Protein AF-A0A059C2U2-F1 (afdb_monomer_lite)

Structure (mmCIF, N/CA/C/O backbone):
data_AF-A0A059C2U2-F1
#
_entry.id   AF-A0A059C2U2-F1
#
loop_
_atom_site.group_PDB
_atom_site.id
_atom_site.type_symbol
_atom_site.label_atom_id
_atom_site.label_alt_id
_atom_site.label_comp_id
_atom_site.label_asym_id
_atom_site.label_entity_id
_atom_site.label_seq_id
_atom_site.pdbx_PDB_ins_code
_atom_site.Cartn_x
_atom_site.Cartn_y
_atom_site.Cartn_z
_atom_site.occupancy
_atom_site.B_iso_or_equiv
_atom_site.auth_seq_id
_atom_site.auth_comp_id
_atom_site.auth_asym_id
_atom_site.auth_atom_id
_atom_site.pdbx_PDB_model_num
ATOM 1 N N . MET A 1 1 ? 32.707 -38.461 11.851 1.00 72.00 1 MET A N 1
ATOM 2 C CA . MET A 1 1 ? 32.981 -39.209 10.603 1.00 72.00 1 MET A CA 1
ATOM 3 C C . MET A 1 1 ? 31.661 -39.369 9.862 1.00 72.00 1 MET A C 1
ATOM 5 O O . MET A 1 1 ? 30.658 -39.592 10.532 1.00 72.00 1 MET A O 1
ATOM 9 N N . VAL A 1 2 ? 31.620 -39.175 8.542 1.00 82.44 2 VAL A N 1
ATOM 10 C CA . VAL A 1 2 ? 30.378 -39.317 7.754 1.00 82.44 2 VAL A CA 1
ATOM 11 C C . VAL A 1 2 ? 30.113 -40.806 7.487 1.00 82.44 2 VAL A C 1
ATOM 13 O O . VAL A 1 2 ? 31.064 -41.567 7.329 1.00 82.44 2 VAL A O 1
ATOM 16 N N . LYS A 1 3 ? 28.841 -41.228 7.465 1.00 89.00 3 LYS A N 1
ATOM 17 C CA . LYS A 1 3 ? 28.419 -42.578 7.047 1.00 89.00 3 LYS A CA 1
ATOM 18 C C . LYS A 1 3 ? 27.662 -42.499 5.719 1.00 89.00 3 LYS A C 1
ATOM 20 O O . LYS A 1 3 ? 26.842 -41.595 5.555 1.00 89.00 3 LYS A O 1
ATOM 25 N N . HIS A 1 4 ? 27.875 -43.483 4.843 1.00 88.25 4 HIS A N 1
ATOM 26 C CA . HIS A 1 4 ? 27.315 -43.560 3.482 1.00 88.25 4 HIS A CA 1
ATOM 27 C C . HIS A 1 4 ? 27.708 -42.367 2.583 1.00 88.25 4 HIS A C 1
ATOM 29 O O . HIS A 1 4 ? 28.490 -41.506 2.987 1.00 88.25 4 HIS A O 1
ATOM 35 N N . ASN A 1 5 ? 27.162 -42.321 1.363 1.00 91.19 5 ASN A N 1
ATOM 36 C CA . ASN A 1 5 ? 27.368 -41.245 0.386 1.00 91.19 5 ASN A CA 1
ATOM 37 C C . ASN A 1 5 ? 26.597 -39.960 0.767 1.00 91.19 5 ASN A C 1
ATOM 39 O O . ASN A 1 5 ? 25.676 -39.536 0.074 1.00 91.19 5 ASN A O 1
ATOM 43 N N . ASN A 1 6 ? 26.933 -39.380 1.920 1.00 88.50 6 ASN A N 1
ATOM 44 C CA . ASN A 1 6 ? 26.377 -38.123 2.416 1.00 88.50 6 ASN A CA 1
ATOM 45 C C . ASN A 1 6 ? 27.399 -36.987 2.268 1.00 88.50 6 ASN A C 1
ATOM 47 O O . ASN A 1 6 ? 28.601 -37.189 2.435 1.00 88.50 6 ASN A O 1
ATOM 51 N N . VAL A 1 7 ? 26.916 -35.770 2.008 1.00 90.12 7 VAL A N 1
ATOM 52 C CA . VAL A 1 7 ? 27.767 -34.575 1.879 1.00 90.12 7 VAL A CA 1
ATOM 53 C C . VAL A 1 7 ? 28.466 -34.262 3.208 1.00 90.12 7 VAL A C 1
ATOM 55 O O . VAL A 1 7 ? 27.860 -34.340 4.279 1.00 90.12 7 VAL A O 1
ATOM 58 N N . VAL A 1 8 ? 29.745 -33.877 3.150 1.00 88.75 8 VAL A N 1
ATOM 59 C CA . VAL A 1 8 ? 30.530 -33.503 4.338 1.00 88.75 8 VAL A CA 1
ATOM 60 C C . VAL A 1 8 ? 29.924 -32.249 4.998 1.00 88.75 8 VAL A C 1
ATOM 62 O O . VAL A 1 8 ? 29.819 -31.208 4.345 1.00 88.75 8 VAL A O 1
ATOM 65 N N . PRO A 1 9 ? 29.525 -32.298 6.285 1.00 89.75 9 PRO A N 1
ATOM 66 C CA . PRO A 1 9 ? 28.761 -31.218 6.905 1.00 89.75 9 PRO A CA 1
ATOM 67 C C . PRO A 1 9 ? 29.636 -30.003 7.254 1.00 89.75 9 PRO A C 1
ATOM 69 O O . PRO A 1 9 ? 30.301 -29.970 8.291 1.00 89.75 9 PRO A O 1
ATOM 72 N N . ASN A 1 10 ? 29.577 -28.956 6.427 1.00 90.19 10 ASN A N 1
ATOM 73 C CA . ASN A 1 10 ? 30.202 -27.653 6.694 1.00 90.19 10 ASN A CA 1
ATOM 74 C C . ASN A 1 10 ? 29.391 -26.821 7.716 1.00 90.19 10 ASN A C 1
ATOM 76 O O . ASN A 1 10 ? 28.832 -25.769 7.410 1.00 90.19 10 ASN A O 1
ATOM 80 N N . GLY A 1 11 ? 29.266 -27.328 8.944 1.00 89.06 11 GLY A N 1
ATOM 81 C CA . GLY A 1 11 ? 28.535 -26.659 10.020 1.00 89.06 11 GLY A CA 1
ATOM 82 C C . GLY A 1 11 ? 29.333 -25.508 10.639 1.00 89.06 11 GLY A C 1
ATOM 83 O O . GLY A 1 11 ? 30.335 -25.737 11.316 1.00 89.06 11 GLY A O 1
ATOM 84 N N . HIS A 1 12 ? 28.860 -24.265 10.503 1.00 90.50 12 HIS A N 1
ATOM 85 C CA . HIS A 1 12 ? 29.510 -23.061 11.053 1.00 90.50 12 HIS A CA 1
ATOM 86 C C . HIS A 1 12 ? 29.366 -22.888 12.587 1.00 90.50 12 HIS A C 1
ATOM 88 O O . HIS A 1 12 ? 29.318 -21.778 13.113 1.00 90.50 12 HIS A O 1
ATOM 94 N N . PHE A 1 13 ? 29.365 -23.994 13.331 1.00 87.75 13 PHE A N 1
ATOM 95 C CA . PHE A 1 13 ? 29.177 -24.077 14.784 1.00 87.75 13 PHE A CA 1
ATOM 96 C C . PHE A 1 13 ? 30.513 -24.113 15.561 1.00 87.75 13 PHE A C 1
ATOM 98 O O . PHE A 1 13 ? 30.618 -24.742 16.608 1.00 87.75 13 PHE A O 1
ATOM 105 N N . ARG A 1 14 ? 31.563 -23.464 15.028 1.00 82.56 14 ARG A N 1
ATOM 106 C CA . ARG A 1 14 ? 32.966 -23.601 15.487 1.00 82.56 14 ARG A CA 1
ATOM 107 C C . ARG A 1 14 ? 33.344 -22.833 16.762 1.00 82.56 14 ARG A C 1
ATOM 109 O O . ARG A 1 14 ? 34.271 -23.240 17.450 1.00 82.56 14 ARG A O 1
ATOM 116 N N . LYS A 1 15 ? 32.706 -21.691 17.040 1.00 88.25 15 LYS A N 1
ATOM 117 C CA . LYS A 1 15 ? 32.927 -20.895 18.270 1.00 88.25 15 LYS A CA 1
ATOM 118 C C . LYS A 1 15 ? 31.836 -21.223 19.299 1.00 88.25 15 LYS A C 1
ATOM 120 O O . LYS A 1 15 ? 31.002 -22.082 19.038 1.00 88.25 15 LYS A O 1
ATOM 125 N N . HIS A 1 16 ? 31.788 -20.520 20.432 1.00 89.50 16 HIS A N 1
ATOM 126 C CA . HIS A 1 16 ? 30.734 -20.621 21.461 1.00 89.50 16 HIS A CA 1
ATOM 127 C C . HIS A 1 16 ? 29.356 -20.105 20.968 1.00 89.50 16 HIS A C 1
ATOM 129 O O . HIS A 1 16 ? 28.766 -19.180 21.520 1.00 89.50 16 HIS A O 1
ATOM 135 N N . TRP A 1 17 ? 28.833 -20.700 19.893 1.00 89.44 17 TRP A N 1
ATOM 136 C CA . TRP A 1 17 ? 27.584 -20.330 19.220 1.00 89.44 17 TRP A CA 1
ATOM 137 C C . TRP A 1 17 ? 26.358 -20.455 20.134 1.00 89.44 17 TRP A C 1
ATOM 139 O O . TRP A 1 17 ? 25.402 -19.696 19.979 1.00 89.44 17 TRP A O 1
ATOM 149 N N . GLN A 1 18 ? 26.414 -21.363 21.114 1.00 89.44 18 GLN A N 1
ATOM 150 C CA . GLN A 1 18 ? 25.378 -21.572 22.127 1.00 89.44 18 GLN A CA 1
ATOM 151 C C . GLN A 1 18 ? 25.112 -20.296 22.947 1.00 89.44 18 GLN A C 1
ATOM 153 O O . GLN A 1 18 ? 23.958 -19.971 23.217 1.00 89.44 18 GLN A O 1
ATOM 158 N N . ASN A 1 19 ? 26.150 -19.496 23.217 1.00 91.69 19 ASN A N 1
ATOM 159 C CA . ASN A 1 19 ? 26.037 -18.220 23.935 1.00 91.69 19 ASN A CA 1
ATOM 160 C C . ASN A 1 19 ? 25.349 -17.117 23.100 1.00 91.69 19 ASN A C 1
ATOM 162 O O . ASN A 1 19 ? 25.000 -16.066 23.630 1.00 91.69 19 ASN A O 1
ATOM 166 N N . TYR A 1 20 ? 25.147 -17.340 21.795 1.00 90.06 20 TYR A N 1
ATOM 167 C CA . TYR A 1 20 ? 24.589 -16.368 20.849 1.00 90.06 20 TYR A CA 1
ATOM 168 C C . TYR A 1 20 ? 23.308 -16.857 20.145 1.00 90.06 20 TYR A C 1
ATOM 170 O O . TYR A 1 20 ? 22.937 -16.331 19.090 1.00 90.06 20 TYR A O 1
ATOM 178 N N . ILE A 1 21 ? 22.593 -17.830 20.726 1.00 90.31 21 ILE A N 1
ATOM 179 C CA . ILE A 1 21 ? 21.313 -18.327 20.197 1.00 90.31 21 ILE A CA 1
ATOM 180 C C . ILE A 1 21 ? 20.250 -17.212 20.238 1.00 90.31 21 ILE A C 1
ATOM 182 O O . ILE A 1 21 ? 19.705 -16.853 21.282 1.00 90.31 21 ILE A O 1
ATOM 186 N N . LYS A 1 22 ? 19.909 -16.670 19.063 1.00 90.44 22 LYS A N 1
ATOM 187 C CA . LYS A 1 22 ? 18.887 -15.623 18.893 1.00 90.44 22 LYS A CA 1
ATOM 188 C C . LYS A 1 22 ? 17.477 -16.224 18.924 1.00 90.44 22 LYS A C 1
ATOM 190 O O . LYS A 1 22 ? 16.891 -16.507 17.881 1.00 90.44 22 LYS A O 1
ATOM 195 N N . THR A 1 23 ? 16.918 -16.402 20.119 1.00 91.56 23 THR A N 1
ATOM 196 C CA . THR A 1 23 ? 15.563 -16.949 20.301 1.00 91.56 23 THR A CA 1
ATOM 197 C C . THR A 1 23 ? 14.467 -16.026 19.744 1.00 91.56 23 THR A C 1
ATOM 199 O O . THR A 1 23 ? 14.542 -14.794 19.806 1.00 91.56 23 THR A O 1
ATOM 202 N N . CYS A 1 24 ? 13.401 -16.621 19.197 1.00 90.38 24 CYS A N 1
ATOM 203 C CA . CYS A 1 24 ? 12.298 -15.879 18.572 1.00 90.38 24 CYS A CA 1
ATOM 204 C C . CYS A 1 24 ? 11.150 -15.499 19.527 1.00 90.38 24 CYS A C 1
ATOM 206 O O . CYS A 1 24 ? 10.190 -14.873 19.079 1.00 90.38 24 CYS A O 1
ATOM 208 N N . PHE A 1 25 ? 11.244 -15.781 20.832 1.00 93.44 25 PHE A N 1
ATOM 209 C CA . PHE A 1 25 ? 10.184 -15.489 21.816 1.00 93.44 25 PHE A CA 1
ATOM 210 C C . PHE A 1 25 ? 9.762 -14.006 21.843 1.00 93.44 25 PHE A C 1
ATOM 212 O O . PHE A 1 25 ? 8.593 -13.676 22.016 1.00 93.44 25 PHE A O 1
ATOM 219 N N . ASN A 1 26 ? 10.695 -13.093 21.558 1.00 93.25 26 ASN A N 1
ATOM 220 C CA . ASN A 1 26 ? 10.435 -11.653 21.473 1.00 93.25 26 ASN A CA 1
ATOM 221 C C . ASN A 1 26 ? 9.738 -11.197 20.167 1.00 93.25 26 ASN A C 1
ATOM 223 O O . ASN A 1 26 ? 9.462 -10.006 19.998 1.00 93.25 26 ASN A O 1
ATOM 227 N N . GLN A 1 27 ? 9.459 -12.095 19.214 1.00 92.25 27 GLN A N 1
ATOM 228 C CA . GLN A 1 27 ? 8.859 -11.754 17.919 1.00 92.25 27 GLN A CA 1
ATOM 229 C C . GLN A 1 27 ? 7.429 -11.163 18.016 1.00 92.25 27 GLN A C 1
ATOM 231 O O . GLN A 1 27 ? 7.219 -10.106 17.408 1.00 92.25 27 GLN A O 1
ATOM 236 N N . PRO A 1 28 ? 6.456 -11.738 18.762 1.00 94.44 28 PRO A N 1
ATOM 237 C CA . PRO A 1 28 ? 5.130 -11.129 18.942 1.00 94.44 28 PRO A CA 1
ATOM 238 C C . PRO A 1 28 ? 5.201 -9.744 19.601 1.00 94.44 28 PRO A C 1
ATOM 240 O O . PRO A 1 28 ? 4.651 -8.781 19.064 1.00 94.44 28 PRO A O 1
ATOM 243 N N . ALA A 1 29 ? 5.971 -9.593 20.684 1.00 94.88 29 ALA A N 1
ATOM 244 C CA . ALA A 1 29 ? 6.175 -8.301 21.347 1.00 94.88 29 ALA A CA 1
ATOM 245 C C . ALA A 1 29 ? 6.791 -7.250 20.398 1.00 94.88 29 ALA A C 1
ATOM 247 O O . ALA A 1 29 ? 6.374 -6.089 20.377 1.00 94.88 29 ALA A O 1
ATOM 248 N N . ARG A 1 30 ? 7.740 -7.655 19.539 1.00 94.12 30 ARG A N 1
ATOM 249 C CA . ARG A 1 30 ? 8.335 -6.790 18.506 1.00 94.12 30 ARG A CA 1
ATOM 250 C C . ARG A 1 30 ? 7.331 -6.417 17.404 1.00 94.12 30 ARG A C 1
ATOM 252 O O . ARG A 1 30 ? 7.367 -5.277 16.939 1.00 94.12 30 ARG A O 1
ATOM 259 N N . LYS A 1 31 ? 6.424 -7.321 17.004 1.00 93.38 31 LYS A N 1
ATOM 260 C CA . LYS A 1 31 ? 5.310 -7.028 16.075 1.00 93.38 31 LYS A CA 1
ATOM 261 C C . LYS A 1 31 ? 4.350 -5.989 16.680 1.00 93.38 31 LYS A C 1
ATOM 263 O O . LYS A 1 31 ? 4.090 -4.971 16.039 1.00 93.38 31 LYS A O 1
ATOM 268 N N . ALA A 1 32 ? 3.917 -6.172 17.930 1.00 94.31 32 ALA A N 1
ATOM 269 C CA . ALA A 1 32 ? 3.056 -5.218 18.639 1.00 94.31 32 ALA A CA 1
ATOM 270 C C . ALA A 1 32 ? 3.712 -3.830 18.786 1.00 94.31 32 ALA A C 1
ATOM 272 O O . ALA A 1 32 ? 3.119 -2.815 18.415 1.00 94.31 32 ALA A O 1
ATOM 273 N N . ARG A 1 33 ? 4.980 -3.778 19.224 1.00 94.81 33 ARG A N 1
ATOM 274 C CA . ARG A 1 33 ? 5.755 -2.529 19.357 1.00 94.81 33 ARG A CA 1
ATOM 275 C C . ARG A 1 33 ? 5.873 -1.770 18.029 1.00 94.81 33 ARG A C 1
ATOM 277 O O . ARG A 1 33 ? 5.727 -0.550 18.012 1.00 94.81 33 ARG A O 1
ATOM 284 N N . ARG A 1 34 ? 6.089 -2.479 16.911 1.00 94.25 34 ARG A N 1
ATOM 285 C CA . ARG A 1 34 ? 6.110 -1.888 15.558 1.00 94.25 34 ARG A CA 1
ATOM 286 C C . ARG A 1 34 ? 4.751 -1.294 15.169 1.00 94.25 34 ARG A C 1
ATOM 288 O O . ARG A 1 34 ? 4.731 -0.164 14.689 1.00 94.25 34 ARG A O 1
ATOM 295 N N . ARG A 1 35 ? 3.639 -1.996 15.430 1.00 91.56 35 ARG A N 1
ATOM 296 C CA . ARG A 1 35 ? 2.267 -1.513 15.162 1.00 91.56 35 ARG A CA 1
ATOM 297 C C . ARG A 1 35 ? 1.972 -0.212 15.921 1.00 91.56 35 ARG A C 1
ATOM 299 O O . ARG A 1 35 ? 1.568 0.773 15.308 1.00 91.56 35 ARG A O 1
ATOM 306 N N . LEU A 1 36 ? 2.275 -0.175 17.221 1.00 90.94 36 LEU A N 1
ATOM 307 C CA . LEU A 1 36 ? 2.110 1.016 18.067 1.00 90.94 36 LEU A CA 1
ATOM 308 C C . LEU A 1 36 ? 2.993 2.189 17.605 1.00 90.94 36 LEU A C 1
ATOM 310 O O . LEU A 1 36 ? 2.536 3.330 17.560 1.00 90.94 36 LEU A O 1
ATOM 314 N N . ALA A 1 37 ? 4.246 1.929 17.218 1.00 87.56 37 ALA A N 1
ATOM 315 C CA . ALA A 1 37 ? 5.143 2.960 16.693 1.00 87.56 37 ALA A CA 1
ATOM 316 C C . ALA A 1 37 ? 4.667 3.520 15.338 1.00 87.56 37 ALA A C 1
ATOM 318 O O . ALA A 1 37 ? 4.746 4.727 15.112 1.00 87.56 37 ALA A O 1
ATOM 319 N N . GLN A 1 38 ? 4.128 2.670 14.456 1.00 78.00 38 GLN A N 1
ATOM 320 C CA . GLN A 1 38 ? 3.518 3.089 13.190 1.00 78.00 38 GLN A CA 1
ATOM 321 C C . GLN A 1 38 ? 2.274 3.956 13.424 1.00 78.00 38 GLN A C 1
ATOM 323 O O . GLN A 1 38 ? 2.166 5.019 12.817 1.00 78.00 38 GLN A O 1
ATOM 328 N N . GLN A 1 39 ? 1.390 3.568 14.351 1.00 71.12 39 GLN A N 1
ATOM 329 C CA . GLN A 1 39 ? 0.215 4.360 14.741 1.00 71.12 39 GLN A CA 1
ATOM 330 C C . GLN A 1 39 ? 0.617 5.735 15.302 1.00 71.12 39 GLN A C 1
ATOM 332 O O . GLN A 1 39 ? 0.163 6.760 14.795 1.00 71.12 39 GLN A O 1
ATOM 337 N N . LYS A 1 40 ? 1.540 5.784 16.276 1.00 72.88 40 LYS A N 1
ATOM 338 C CA . LYS A 1 40 ? 2.056 7.049 16.836 1.00 72.88 40 LYS A CA 1
ATOM 339 C C . LYS A 1 40 ? 2.716 7.934 15.766 1.00 72.88 40 LYS A C 1
ATOM 341 O O . LYS A 1 40 ? 2.512 9.147 15.764 1.00 72.88 40 LYS A O 1
ATOM 346 N N . LYS A 1 41 ? 3.464 7.343 14.823 1.00 70.12 41 LYS A N 1
ATOM 347 C CA . LYS A 1 41 ? 4.082 8.076 13.705 1.00 70.12 41 LYS A CA 1
ATOM 348 C C . LYS A 1 41 ? 3.046 8.605 12.706 1.00 70.12 41 LYS A C 1
ATOM 350 O O . LYS A 1 41 ? 3.215 9.720 12.228 1.00 70.12 41 LYS A O 1
ATOM 355 N N . ALA A 1 42 ? 1.974 7.863 12.422 1.00 57.72 42 ALA A N 1
ATOM 356 C CA . ALA A 1 42 ? 0.892 8.323 11.549 1.00 57.72 42 ALA A CA 1
ATOM 357 C C . ALA A 1 42 ? 0.151 9.535 12.142 1.00 57.72 42 ALA A C 1
ATOM 359 O O . ALA A 1 42 ? -0.038 10.530 11.446 1.00 57.72 42 ALA A O 1
ATOM 360 N N . VAL A 1 43 ? -0.180 9.491 13.440 1.00 64.25 43 VAL A N 1
ATOM 361 C CA . VAL A 1 43 ? -0.840 10.602 14.155 1.00 64.25 43 VAL A CA 1
ATOM 362 C C . VAL A 1 43 ? 0.015 11.879 14.148 1.00 64.25 43 VAL A C 1
ATOM 364 O O . VAL A 1 43 ? -0.517 12.965 13.933 1.00 64.25 43 VAL A O 1
ATOM 367 N N . LYS A 1 44 ? 1.342 11.775 14.322 1.00 64.38 44 LYS A N 1
ATOM 368 C CA . LYS A 1 44 ? 2.236 12.949 14.407 1.00 64.38 44 LYS A CA 1
ATOM 369 C C . LYS A 1 44 ? 2.455 13.699 13.074 1.00 64.38 44 LYS A C 1
ATOM 371 O O . LYS A 1 44 ? 2.843 14.861 13.109 1.00 64.38 44 LYS A O 1
ATOM 376 N N . ILE A 1 45 ? 2.229 13.086 11.905 1.00 48.28 45 ILE A N 1
ATOM 377 C CA . ILE A 1 45 ? 2.624 13.639 10.579 1.00 48.28 45 ILE A CA 1
ATOM 378 C C . ILE A 1 45 ? 1.423 14.282 9.835 1.00 48.28 45 ILE A C 1
ATOM 380 O O . ILE A 1 45 ? 1.352 14.273 8.616 1.00 48.28 45 ILE A O 1
ATOM 384 N N . PHE A 1 46 ? 0.421 14.813 10.536 1.00 37.06 46 PHE A N 1
ATOM 385 C CA . PHE A 1 46 ? -0.937 15.035 9.999 1.00 37.06 46 PHE A CA 1
ATOM 386 C C . PHE A 1 46 ? -1.276 16.540 9.774 1.00 37.06 46 PHE A C 1
ATOM 388 O O . PHE A 1 46 ? -2.054 17.067 10.567 1.00 37.06 46 PHE A O 1
ATOM 395 N N . PRO A 1 47 ? -0.791 17.304 8.753 1.00 55.38 47 PRO A N 1
ATOM 396 C CA . PRO A 1 47 ? 0.091 17.008 7.595 1.00 55.38 47 PRO A CA 1
ATOM 397 C C . PRO A 1 47 ? -0.626 16.413 6.345 1.00 55.38 47 PRO A C 1
ATOM 399 O O . PRO A 1 47 ? -1.657 15.752 6.471 1.00 55.38 47 PRO A O 1
ATOM 402 N N . ARG A 1 48 ? -0.118 16.726 5.136 1.00 46.03 48 ARG A N 1
ATOM 403 C CA . ARG A 1 48 ? -0.823 16.922 3.831 1.00 46.03 48 ARG A CA 1
ATOM 404 C C . ARG A 1 48 ? -1.333 15.609 3.160 1.00 46.03 48 ARG A C 1
ATOM 406 O O . ARG A 1 48 ? -1.080 14.549 3.739 1.00 46.03 48 ARG A O 1
ATOM 413 N N . PRO A 1 49 ? -2.099 15.601 2.029 1.00 49.50 49 PRO A N 1
ATOM 414 C CA . PRO A 1 49 ? -2.188 16.555 0.891 1.00 49.50 49 PRO A CA 1
ATOM 415 C C . PRO A 1 49 ? -3.486 17.402 0.804 1.00 49.50 49 PRO A C 1
ATOM 417 O O . PRO A 1 49 ? -4.239 17.479 1.771 1.00 49.50 49 PRO A O 1
ATOM 420 N N . THR A 1 50 ? -3.708 18.055 -0.355 1.00 52.41 50 THR A N 1
ATOM 421 C CA . THR A 1 50 ? -4.801 19.026 -0.634 1.00 52.41 50 THR A CA 1
ATOM 422 C C . THR A 1 50 ? -5.471 18.923 -2.026 1.00 52.41 50 THR A C 1
ATOM 424 O O . THR A 1 50 ? -6.576 19.429 -2.193 1.00 52.41 50 THR A O 1
ATOM 427 N N . ALA A 1 51 ? -4.854 18.282 -3.028 1.00 60.09 51 ALA A N 1
ATOM 428 C CA . ALA A 1 51 ? -5.216 18.453 -4.451 1.00 60.09 51 ALA A CA 1
ATOM 429 C C . ALA A 1 51 ? -6.593 17.901 -4.898 1.00 60.09 51 ALA A C 1
ATOM 431 O O . ALA A 1 51 ? -7.120 18.326 -5.920 1.00 60.09 51 ALA A O 1
ATOM 432 N N . ALA A 1 52 ? -7.198 16.970 -4.155 1.00 70.19 52 ALA A N 1
ATOM 433 C CA . ALA A 1 52 ? -8.483 16.358 -4.525 1.00 70.19 52 ALA A CA 1
ATOM 434 C C . ALA A 1 52 ? -9.725 17.148 -4.043 1.00 70.19 52 ALA A C 1
ATOM 436 O O . ALA A 1 52 ? -10.836 16.625 -4.088 1.00 70.19 52 ALA A O 1
ATOM 437 N N . GLY A 1 53 ? -9.555 18.361 -3.498 1.00 77.56 53 GLY A N 1
ATOM 438 C CA . GLY A 1 53 ? -10.655 19.133 -2.894 1.00 77.56 53 GLY A CA 1
ATOM 439 C C . GLY A 1 53 ? -11.249 18.494 -1.626 1.00 77.56 53 GLY A C 1
ATOM 440 O O . GLY A 1 53 ? -12.348 18.848 -1.198 1.00 77.56 53 GLY A O 1
ATOM 441 N N . ILE A 1 54 ? -10.551 17.519 -1.029 1.00 78.25 54 ILE A N 1
ATOM 442 C CA . ILE A 1 54 ? -10.962 16.840 0.206 1.00 78.25 54 ILE A CA 1
ATOM 443 C C . ILE A 1 54 ? -10.242 17.513 1.388 1.00 78.25 54 ILE A C 1
ATOM 445 O O . ILE A 1 54 ? -9.011 17.445 1.458 1.00 78.25 54 ILE A O 1
ATOM 449 N N . PRO A 1 55 ? -10.959 18.152 2.334 1.00 79.69 55 PRO A N 1
ATOM 450 C CA . PRO A 1 55 ? -10.330 18.825 3.465 1.00 79.69 55 PRO A CA 1
ATOM 451 C C . PRO A 1 55 ? -9.654 17.807 4.390 1.00 79.69 55 PRO A C 1
ATOM 453 O O . PRO A 1 55 ? -10.248 16.820 4.808 1.00 79.69 55 PRO A O 1
ATOM 456 N N . LYS A 1 56 ? -8.396 18.070 4.745 1.00 71.31 56 LYS A N 1
ATOM 457 C CA . LYS A 1 56 ? -7.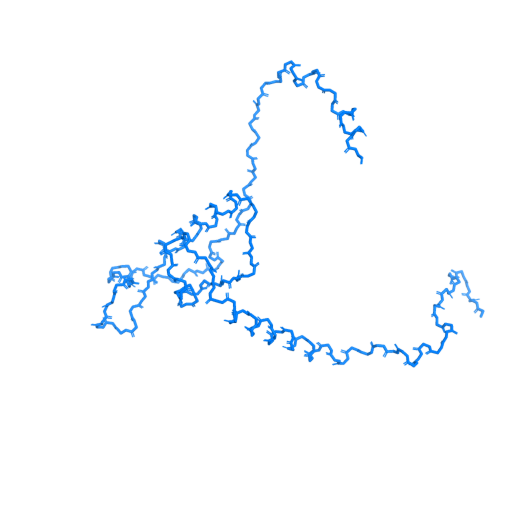402 17.116 5.281 1.00 71.31 56 LYS A CA 1
ATOM 458 C C . LYS A 1 56 ? -7.774 16.329 6.558 1.00 71.31 56 LYS A C 1
ATOM 460 O O . LYS A 1 56 ? -7.076 15.370 6.893 1.00 71.31 56 LYS A O 1
ATOM 465 N N . LYS A 1 57 ? -8.825 16.733 7.285 1.00 77.44 57 LYS A N 1
ATOM 466 C CA . LYS A 1 57 ? -9.376 16.030 8.467 1.00 77.44 57 LYS A CA 1
ATOM 467 C C . LYS A 1 57 ? -10.480 15.014 8.118 1.00 77.44 57 LYS A C 1
ATOM 469 O O . LYS A 1 57 ? -10.729 14.119 8.911 1.00 77.44 57 LYS A O 1
ATOM 474 N N . LEU A 1 58 ? -11.108 15.143 6.948 1.00 80.69 58 LEU A N 1
ATOM 475 C CA . LEU A 1 58 ? -12.275 14.374 6.506 1.00 80.69 58 LEU A CA 1
ATOM 476 C C . LEU A 1 58 ? -11.992 12.944 5.980 1.00 80.69 58 LEU A C 1
ATOM 478 O O . LEU A 1 58 ? -12.842 12.089 6.220 1.00 80.69 58 LEU A O 1
ATOM 482 N N . PRO A 1 59 ? -10.857 12.619 5.311 1.00 83.19 59 PRO A N 1
ATOM 483 C CA . PRO A 1 59 ? -10.656 11.285 4.735 1.00 83.19 59 PRO A CA 1
ATOM 484 C C . PRO A 1 59 ? -10.821 10.128 5.743 1.00 83.19 59 PRO A C 1
ATOM 486 O O . PRO A 1 59 ? -11.564 9.201 5.425 1.00 83.19 59 PRO A O 1
ATOM 489 N N . PRO A 1 60 ? -10.263 10.184 6.975 1.00 81.44 60 PRO A N 1
ATOM 490 C CA . PRO A 1 60 ? -10.466 9.124 7.966 1.00 81.44 60 PRO A CA 1
ATOM 491 C C . PRO A 1 60 ? -11.922 8.986 8.434 1.00 81.44 60 PRO A C 1
ATOM 493 O O . PRO A 1 60 ? -12.348 7.886 8.759 1.00 81.44 60 PRO A O 1
ATOM 496 N N . THR A 1 61 ? -12.696 10.078 8.448 1.00 81.56 61 THR A N 1
ATOM 497 C CA . THR A 1 61 ? -14.132 10.067 8.793 1.00 81.56 61 THR A CA 1
ATOM 498 C C . THR A 1 61 ? -14.983 9.404 7.708 1.00 81.56 61 THR A C 1
ATOM 500 O O . THR A 1 61 ? -16.033 8.854 8.012 1.00 81.56 61 THR A O 1
ATOM 503 N N . ILE A 1 62 ? -14.515 9.448 6.459 1.00 81.38 62 ILE A N 1
ATOM 504 C CA . ILE A 1 62 ? -15.138 8.822 5.286 1.00 81.38 62 ILE A CA 1
ATOM 505 C C . ILE A 1 62 ? -14.668 7.362 5.083 1.00 81.38 62 ILE A C 1
ATOM 507 O O . ILE A 1 62 ? -15.260 6.624 4.306 1.00 81.38 62 ILE A O 1
ATOM 511 N N . GLY A 1 63 ? -13.620 6.915 5.788 1.00 80.19 63 GLY A N 1
ATOM 512 C CA . GLY A 1 63 ? -13.034 5.575 5.629 1.00 80.19 63 GLY A CA 1
ATOM 513 C C . GLY A 1 63 ? -11.855 5.500 4.646 1.00 80.19 63 GLY A C 1
ATOM 514 O O . GLY A 1 63 ? -11.329 4.418 4.391 1.00 80.19 63 GLY A O 1
ATOM 515 N N . ILE A 1 64 ? -11.379 6.635 4.126 1.00 85.56 64 ILE A N 1
ATOM 516 C CA . ILE A 1 64 ? -10.177 6.701 3.284 1.00 85.56 64 ILE A CA 1
ATOM 517 C C . ILE A 1 64 ? -8.929 6.658 4.178 1.00 85.56 64 ILE A C 1
ATOM 519 O O . ILE A 1 64 ? -8.631 7.606 4.912 1.00 85.56 64 ILE 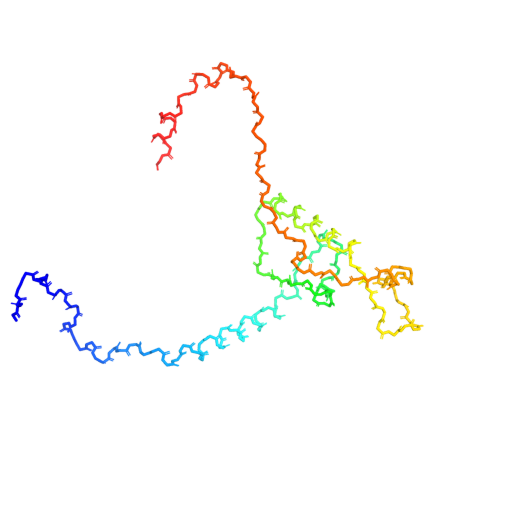A O 1
ATOM 523 N N . ALA A 1 65 ? -8.157 5.575 4.076 1.00 82.88 65 ALA A N 1
ATOM 524 C CA . ALA A 1 65 ? -6.846 5.461 4.709 1.00 82.88 65 ALA A CA 1
ATOM 525 C C . ALA A 1 65 ? -5.820 6.399 4.039 1.00 82.88 65 ALA A C 1
ATOM 527 O O . ALA A 1 65 ? -5.700 6.427 2.814 1.00 82.88 65 ALA A O 1
ATOM 528 N N . VAL A 1 66 ? -5.047 7.145 4.839 1.00 79.38 66 VAL A N 1
ATOM 529 C CA . VAL A 1 66 ? -4.049 8.111 4.343 1.00 79.38 66 VAL A CA 1
ATOM 530 C C . VAL A 1 66 ? -2.674 7.816 4.938 1.00 79.38 66 VAL A C 1
ATOM 532 O O . VAL A 1 66 ? -2.500 7.869 6.154 1.00 79.38 66 VAL A O 1
ATOM 535 N N . ASP A 1 67 ? -1.678 7.560 4.086 1.00 80.38 67 ASP A N 1
ATOM 536 C CA . ASP A 1 67 ? -0.273 7.486 4.500 1.00 80.38 67 ASP A CA 1
ATOM 537 C C . ASP A 1 67 ? 0.461 8.791 4.167 1.00 80.38 67 ASP A C 1
ATOM 539 O O . ASP A 1 67 ? 0.842 9.041 3.023 1.00 80.38 67 ASP A O 1
ATOM 543 N N . HIS A 1 68 ? 0.698 9.614 5.189 1.00 68.12 68 HIS A N 1
ATOM 544 C CA . HIS A 1 68 ? 1.394 10.899 5.061 1.00 68.12 68 HIS A CA 1
ATOM 545 C C . HIS A 1 68 ? 2.898 10.782 4.745 1.00 68.12 68 HIS A C 1
ATOM 547 O O . HIS A 1 68 ? 3.560 11.799 4.553 1.00 68.12 68 HIS A O 1
ATOM 553 N N . ARG A 1 69 ? 3.463 9.567 4.701 1.00 75.69 69 ARG A N 1
ATOM 554 C CA . ARG A 1 69 ? 4.868 9.330 4.320 1.00 75.69 69 ARG A CA 1
ATOM 555 C C . ARG A 1 69 ? 5.055 9.208 2.808 1.00 75.69 69 ARG A C 1
ATOM 557 O O . ARG A 1 69 ? 6.181 9.339 2.333 1.00 75.69 69 ARG A O 1
ATOM 564 N N . ARG A 1 70 ? 3.984 8.919 2.059 1.00 78.75 70 ARG A N 1
ATOM 565 C CA . ARG A 1 70 ? 4.041 8.720 0.607 1.00 78.75 70 ARG A CA 1
ATOM 566 C C . ARG A 1 70 ? 4.278 10.054 -0.101 1.00 78.75 70 ARG A C 1
ATOM 568 O O . ARG A 1 70 ? 3.490 10.985 0.035 1.00 78.75 70 ARG A O 1
ATOM 575 N N . LYS A 1 71 ? 5.329 10.101 -0.918 1.00 78.62 71 LYS A N 1
ATOM 576 C CA . LYS A 1 71 ? 5.515 11.090 -1.985 1.00 78.62 71 LYS A CA 1
ATOM 577 C C . LYS A 1 71 ? 5.241 10.391 -3.321 1.00 78.62 71 LYS A C 1
ATOM 579 O O . LYS A 1 71 ? 5.544 9.207 -3.449 1.00 78.62 71 LYS A O 1
ATOM 584 N N . ASN A 1 72 ? 4.676 11.101 -4.292 1.00 75.81 72 ASN A N 1
ATOM 585 C CA . ASN A 1 72 ? 4.660 10.657 -5.687 1.00 75.81 72 ASN A CA 1
ATOM 586 C C . ASN A 1 72 ? 5.822 11.356 -6.411 1.00 75.81 72 ASN A C 1
ATOM 588 O O . ASN A 1 72 ? 6.099 12.514 -6.102 1.00 75.81 72 ASN A O 1
ATOM 592 N N . GLN A 1 73 ? 6.492 10.658 -7.331 1.00 81.81 73 GLN A N 1
ATOM 593 C CA . GLN A 1 73 ? 7.557 11.229 -8.169 1.00 81.81 73 GLN A CA 1
ATOM 594 C C . GLN A 1 73 ? 7.037 11.623 -9.562 1.00 81.81 73 GLN A C 1
ATOM 596 O O . GLN A 1 73 ? 7.394 12.690 -10.043 1.00 81.81 73 GLN A O 1
ATOM 601 N N . SER A 1 74 ? 6.144 10.829 -10.169 1.00 82.38 74 SER A N 1
ATOM 602 C CA . SER A 1 74 ? 5.492 11.166 -11.443 1.00 82.38 74 SER A CA 1
ATOM 603 C C . SER A 1 74 ? 4.179 11.941 -11.262 1.00 82.38 74 SER A C 1
ATOM 605 O O . SER A 1 74 ? 3.428 11.731 -10.298 1.00 82.38 74 SER A O 1
ATOM 607 N N . LEU A 1 75 ? 3.882 12.821 -12.226 1.00 84.31 75 LEU A N 1
ATOM 608 C CA . LEU A 1 75 ? 2.622 13.572 -12.297 1.00 84.31 75 LEU A CA 1
ATOM 609 C C . LEU A 1 75 ? 1.442 12.671 -12.687 1.00 84.31 75 LEU A C 1
ATOM 611 O O . LEU A 1 75 ? 0.376 12.782 -12.091 1.00 84.31 75 LEU A O 1
ATOM 615 N N . GLU A 1 76 ? 1.646 11.708 -13.586 1.00 85.38 76 GLU A N 1
ATOM 616 C CA . GLU A 1 76 ? 0.676 10.655 -13.934 1.00 85.38 76 GLU A CA 1
ATOM 617 C C . GLU A 1 76 ? 0.154 9.935 -12.682 1.00 85.38 76 GLU A C 1
ATOM 619 O O . GLU A 1 76 ? -1.051 9.857 -12.431 1.00 85.38 76 GLU A O 1
ATOM 624 N N . GLY A 1 77 ? 1.080 9.484 -11.825 1.00 82.12 77 GLY A N 1
ATOM 625 C CA . GLY A 1 77 ? 0.767 8.817 -10.567 1.00 82.12 77 GLY A CA 1
ATOM 626 C C . GLY A 1 77 ? 0.055 9.730 -9.566 1.00 82.12 77 GLY A C 1
ATOM 627 O O . GLY A 1 77 ? -0.662 9.239 -8.693 1.00 82.12 77 GLY A O 1
ATOM 628 N N . LEU A 1 78 ? 0.198 11.054 -9.676 1.00 84.50 78 LEU A N 1
ATOM 629 C CA . LEU A 1 78 ? -0.621 12.010 -8.932 1.00 84.50 78 LEU A CA 1
ATOM 630 C C . LEU A 1 78 ? -2.022 12.142 -9.548 1.00 84.50 78 LEU A C 1
ATOM 632 O O . LEU A 1 78 ? -3.004 12.035 -8.812 1.00 84.50 78 LEU A O 1
ATOM 636 N N . HIS A 1 79 ? -2.127 12.315 -10.866 1.00 85.81 79 HIS A N 1
ATOM 637 C CA . HIS A 1 79 ? -3.388 12.503 -11.586 1.00 85.81 79 HIS A CA 1
ATOM 638 C C . HIS A 1 79 ? -4.324 11.298 -11.446 1.00 85.81 79 HIS A C 1
ATOM 640 O O . HIS A 1 79 ? -5.460 11.482 -11.005 1.00 85.81 79 HIS A O 1
ATOM 646 N N . ALA A 1 80 ? -3.836 10.073 -11.664 1.00 85.50 80 ALA A N 1
ATOM 647 C CA . ALA A 1 80 ? -4.620 8.847 -11.491 1.00 85.50 80 ALA A CA 1
ATOM 648 C C . ALA A 1 80 ? -5.164 8.690 -10.055 1.00 85.50 80 ALA A C 1
ATOM 650 O O . ALA A 1 80 ? -6.318 8.315 -9.839 1.00 85.50 80 ALA A O 1
ATOM 651 N N . ASN A 1 81 ? -4.368 9.050 -9.038 1.00 86.38 81 ASN A N 1
ATOM 652 C CA . ASN A 1 81 ? -4.828 9.029 -7.645 1.00 86.38 81 ASN A CA 1
ATOM 653 C C . ASN A 1 81 ? -5.832 10.156 -7.334 1.00 86.38 81 ASN A C 1
ATOM 655 O O . ASN A 1 81 ? -6.765 9.936 -6.562 1.00 86.38 81 ASN A O 1
ATOM 659 N N . VAL A 1 82 ? -5.696 11.343 -7.936 1.00 86.81 82 VAL A N 1
ATOM 660 C CA . VAL A 1 82 ? -6.679 12.434 -7.799 1.00 86.81 82 VAL A CA 1
ATOM 661 C C . VAL A 1 82 ? -8.000 12.075 -8.487 1.00 86.81 82 VAL A C 1
ATOM 663 O O . VAL A 1 82 ? -9.056 12.281 -7.892 1.00 86.81 82 VAL A O 1
ATOM 666 N N . GLN A 1 83 ? -7.960 11.483 -9.683 1.00 89.06 83 GLN A N 1
ATOM 667 C CA . GLN A 1 83 ? -9.135 10.949 -10.380 1.00 89.06 83 GLN A CA 1
ATOM 668 C C . GLN A 1 83 ? -9.834 9.880 -9.529 1.00 89.06 83 GLN A C 1
ATOM 670 O O . GLN A 1 83 ? -11.027 10.009 -9.266 1.00 89.06 83 GLN A O 1
ATOM 675 N N . ARG A 1 84 ? -9.093 8.898 -8.990 1.00 87.94 84 ARG A N 1
ATOM 676 C CA . ARG A 1 84 ? -9.639 7.861 -8.093 1.00 87.94 84 ARG A CA 1
ATOM 677 C C . ARG A 1 84 ? -10.290 8.436 -6.829 1.00 87.94 84 ARG A C 1
ATOM 679 O O . ARG A 1 84 ? -11.309 7.921 -6.379 1.00 87.94 84 ARG A O 1
ATOM 686 N N . LEU A 1 85 ? -9.737 9.505 -6.250 1.00 87.75 85 LEU A N 1
ATOM 687 C CA . LEU A 1 85 ? -10.341 10.183 -5.095 1.00 87.75 85 LEU A CA 1
ATOM 688 C C . LEU A 1 85 ? -11.606 10.975 -5.468 1.00 87.75 85 LEU A C 1
ATOM 690 O O . LEU A 1 85 ? -12.544 11.017 -4.671 1.00 87.75 85 LEU A O 1
ATOM 694 N N . LYS A 1 86 ? -11.663 11.563 -6.672 1.00 89.62 86 LYS A N 1
ATOM 695 C CA . LYS A 1 86 ? -12.876 12.208 -7.204 1.00 89.62 86 LYS A CA 1
ATOM 696 C C . LYS A 1 86 ? -13.983 11.181 -7.475 1.00 89.62 86 LYS A C 1
ATOM 698 O O . LYS A 1 86 ? -15.096 11.378 -6.998 1.00 89.62 86 LYS A O 1
ATOM 703 N N . THR A 1 87 ? -13.686 10.072 -8.158 1.00 90.00 87 THR A N 1
ATOM 704 C CA . THR A 1 87 ? -14.681 9.023 -8.459 1.00 90.00 87 THR A CA 1
ATOM 705 C C . THR A 1 87 ? -15.149 8.282 -7.209 1.00 90.00 87 THR A C 1
ATOM 707 O O . THR A 1 87 ? -16.336 7.993 -7.094 1.00 90.00 87 THR A O 1
ATOM 710 N N . TYR A 1 88 ? -14.263 8.050 -6.232 1.00 89.44 88 TYR A N 1
ATOM 711 C CA . TYR A 1 88 ? -14.656 7.563 -4.907 1.00 89.44 88 TYR A CA 1
ATOM 712 C C . TYR A 1 88 ? -15.660 8.517 -4.244 1.00 89.44 88 TYR A C 1
ATOM 714 O O . TYR A 1 88 ? -16.711 8.073 -3.794 1.00 89.44 88 TYR A O 1
ATOM 722 N N . ARG A 1 89 ? -15.361 9.826 -4.207 1.00 86.00 89 ARG A N 1
ATOM 723 C CA . ARG A 1 89 ? -16.216 10.829 -3.550 1.00 86.00 89 ARG A CA 1
ATOM 724 C C . ARG A 1 89 ? -17.564 11.015 -4.248 1.00 86.00 89 ARG A C 1
ATOM 726 O O . ARG A 1 89 ? -18.551 11.212 -3.555 1.00 86.00 89 ARG A O 1
ATOM 733 N N . ALA A 1 90 ? -17.611 10.946 -5.577 1.00 88.62 90 ALA A N 1
ATOM 734 C CA . ALA A 1 90 ? -18.856 11.057 -6.342 1.00 88.62 90 ALA A CA 1
ATOM 735 C C . ALA A 1 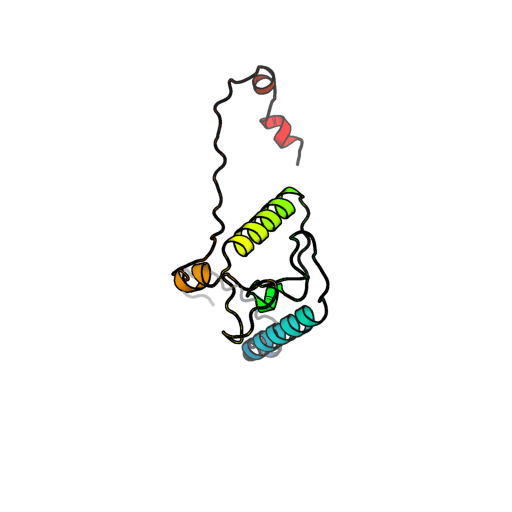90 ? -19.796 9.850 -6.154 1.00 88.62 90 ALA A C 1
ATOM 737 O O . ALA A 1 90 ? -20.998 9.984 -6.324 1.00 88.62 90 ALA A O 1
ATOM 738 N N . LYS A 1 91 ? -19.254 8.679 -5.790 1.00 87.62 91 LYS A N 1
ATOM 739 C CA . LYS A 1 91 ? -20.014 7.447 -5.515 1.00 87.62 91 LYS A CA 1
ATOM 740 C C . LYS A 1 91 ? -20.273 7.202 -4.017 1.00 87.62 91 LYS A C 1
ATOM 742 O O . LYS A 1 91 ? -20.753 6.136 -3.644 1.00 87.62 91 LYS A O 1
ATOM 747 N N . LEU A 1 92 ? -19.911 8.147 -3.148 1.00 86.75 92 LEU A N 1
ATOM 748 C CA . LEU A 1 92 ? -20.029 8.012 -1.697 1.00 86.75 92 LEU A CA 1
ATOM 749 C C . LEU A 1 92 ? -21.340 8.635 -1.203 1.00 86.75 92 LEU A C 1
ATOM 751 O O . LEU A 1 92 ? -21.411 9.850 -1.022 1.00 86.75 92 LEU A O 1
ATOM 755 N N . VAL A 1 93 ? -22.326 7.796 -0.886 1.00 87.81 93 VAL A N 1
ATOM 756 C CA . VAL A 1 93 ? -23.526 8.231 -0.157 1.00 87.81 93 VAL A CA 1
ATOM 757 C C . VAL A 1 93 ? -23.169 8.488 1.313 1.00 87.81 93 VAL A C 1
ATOM 759 O O . VAL A 1 93 ? -22.621 7.611 1.985 1.00 87.81 93 VAL A O 1
ATOM 762 N N . VAL A 1 94 ? -23.466 9.685 1.832 1.00 86.12 94 VAL A N 1
ATOM 763 C CA . VAL A 1 94 ? -23.134 10.080 3.217 1.00 86.12 94 VAL A CA 1
ATOM 764 C C . VAL A 1 94 ? -24.400 10.289 4.044 1.00 86.12 94 VAL A C 1
ATOM 766 O O . VAL A 1 94 ? -25.116 11.277 3.876 1.00 86.12 94 VAL A O 1
ATOM 769 N N . PHE A 1 95 ? -24.638 9.374 4.986 1.00 84.12 95 PHE A N 1
ATOM 770 C CA . PHE A 1 95 ? -25.783 9.405 5.895 1.00 84.12 95 PHE A CA 1
ATOM 771 C C . PHE A 1 95 ? -25.649 10.493 6.981 1.00 84.12 95 PHE A C 1
ATOM 773 O O . PHE A 1 95 ? -24.601 10.589 7.634 1.00 84.12 95 PHE A O 1
ATOM 780 N N . PRO A 1 96 ? -26.714 11.274 7.258 1.00 85.62 96 PRO A N 1
ATOM 781 C CA . PRO A 1 96 ? -26.712 12.263 8.329 1.00 85.62 96 PRO A CA 1
ATOM 782 C C . PRO A 1 96 ? -26.711 11.602 9.711 1.00 85.62 96 PRO A C 1
ATOM 784 O O . PRO A 1 96 ? -27.575 10.791 10.035 1.00 85.62 96 PRO A O 1
ATOM 787 N N . LYS A 1 97 ? -25.785 12.027 10.586 1.00 83.44 97 LYS A N 1
ATOM 788 C CA . LYS A 1 97 ? -25.662 11.522 11.975 1.00 83.44 97 LYS A CA 1
ATOM 789 C C . LYS A 1 97 ? -26.937 11.651 12.817 1.00 83.44 97 LYS A C 1
ATOM 791 O O . LYS A 1 97 ? -27.075 10.966 13.824 1.00 83.44 97 LYS A O 1
ATOM 796 N N . CYS A 1 98 ? -27.838 12.551 12.433 1.00 80.12 98 CYS A N 1
ATOM 797 C CA . CYS A 1 98 ? -29.190 12.645 12.962 1.00 80.12 98 CYS A CA 1
ATOM 798 C C . CYS A 1 98 ? -30.121 12.896 11.773 1.00 80.12 98 CYS A C 1
ATOM 800 O O . CYS A 1 98 ? -29.965 13.924 11.115 1.00 80.12 98 CYS A O 1
ATOM 802 N N . ALA A 1 99 ? -31.097 12.019 11.523 1.00 77.00 99 ALA A N 1
ATOM 803 C CA . ALA A 1 99 ? -31.969 12.096 10.341 1.00 77.00 99 ALA A CA 1
ATOM 804 C C . ALA A 1 99 ? -32.701 13.448 10.185 1.00 77.00 99 ALA A C 1
ATOM 806 O O . ALA A 1 99 ? -32.953 13.895 9.074 1.00 77.00 99 ALA A O 1
ATOM 807 N N . ARG A 1 100 ? -32.975 14.153 11.293 1.00 80.38 100 ARG A N 1
ATOM 808 C CA . ARG A 1 100 ? -33.614 15.485 11.308 1.00 80.38 100 ARG A CA 1
ATOM 809 C C . ARG A 1 100 ? -32.644 16.668 11.094 1.00 80.38 100 ARG A C 1
ATOM 811 O O . ARG A 1 100 ? -33.085 17.811 11.085 1.00 80.38 100 ARG A O 1
ATOM 818 N N . LYS A 1 101 ? -31.325 16.447 10.992 1.00 79.94 101 LYS A N 1
ATOM 819 C CA . LYS A 1 101 ? -30.303 17.515 10.902 1.00 79.94 101 LYS A CA 1
ATOM 820 C C . LYS A 1 101 ? -29.262 17.230 9.816 1.00 79.94 101 LYS A C 1
ATOM 822 O O . LYS A 1 101 ? -28.104 16.917 10.109 1.00 79.94 101 LYS A O 1
ATOM 827 N N . PHE A 1 102 ? -29.677 17.397 8.563 1.00 78.94 102 PHE A N 1
ATOM 828 C CA . PHE A 1 102 ? -28.778 17.453 7.412 1.00 78.94 102 PHE A CA 1
ATOM 829 C C . PHE A 1 102 ? -27.786 18.622 7.555 1.00 78.94 102 PHE A C 1
ATOM 831 O O . PHE A 1 102 ? -28.132 19.702 8.032 1.00 78.94 102 PHE A O 1
ATOM 838 N N . LYS A 1 103 ? -26.532 18.396 7.159 1.00 78.75 103 LYS A N 1
ATOM 839 C CA . LYS A 1 103 ? -25.471 19.416 7.074 1.00 78.75 103 LYS A CA 1
ATOM 840 C C . LYS A 1 103 ? -24.884 19.421 5.661 1.00 78.75 103 LYS A C 1
ATOM 842 O O . LYS A 1 103 ? -25.057 18.448 4.928 1.00 78.75 103 LYS A O 1
ATOM 847 N N . ALA A 1 104 ? -24.124 20.454 5.303 1.00 72.06 104 ALA A N 1
ATOM 848 C CA . ALA A 1 104 ? -23.367 20.465 4.051 1.00 72.06 104 ALA A CA 1
ATOM 849 C C . ALA A 1 104 ? -22.491 19.198 3.920 1.00 72.06 104 ALA A C 1
ATOM 851 O O . ALA A 1 104 ? -21.717 18.882 4.828 1.00 72.06 104 ALA A O 1
ATOM 852 N N . GLY A 1 105 ? -22.629 18.474 2.804 1.00 73.06 105 GLY A N 1
ATOM 853 C CA . GLY A 1 105 ? -21.899 17.228 2.538 1.00 73.06 105 GLY A CA 1
ATOM 854 C C . GLY A 1 105 ? -22.537 15.938 3.077 1.00 73.06 105 GLY A C 1
ATOM 855 O O . GLY A 1 105 ? -21.816 14.959 3.246 1.00 73.06 105 GLY A O 1
ATOM 856 N N . ASN A 1 106 ? -23.846 15.930 3.352 1.00 79.94 106 ASN A N 1
ATOM 857 C CA . ASN A 1 106 ? -24.639 14.694 3.433 1.00 79.94 106 ASN A CA 1
ATOM 858 C C . ASN A 1 106 ? -25.405 14.504 2.117 1.00 79.94 106 ASN A C 1
ATOM 860 O O . ASN A 1 106 ? -25.651 15.484 1.413 1.00 79.94 106 ASN A O 1
ATOM 864 N N . SER A 1 107 ? -25.776 13.263 1.821 1.00 81.62 107 SER A N 1
ATOM 865 C CA . SER A 1 107 ? -26.550 12.884 0.635 1.00 81.62 107 SER A CA 1
ATOM 866 C C . SER A 1 107 ? -28.007 13.346 0.681 1.00 81.62 107 SER A C 1
ATOM 868 O O . SER A 1 107 ? -28.543 13.644 1.755 1.00 81.62 107 SER A O 1
ATOM 870 N N . THR A 1 108 ? -28.650 13.395 -0.489 1.00 85.19 108 THR A N 1
ATOM 871 C CA . THR A 1 108 ? -30.085 13.708 -0.602 1.00 85.19 108 THR A CA 1
ATOM 872 C C . THR A 1 108 ? -30.945 12.569 -0.030 1.00 85.19 108 THR A C 1
ATOM 874 O O . THR A 1 108 ? -30.490 11.424 0.024 1.00 85.19 108 THR A O 1
ATOM 877 N N . PRO A 1 109 ? -32.202 12.823 0.389 1.00 81.06 109 PRO A N 1
ATOM 878 C CA . PRO A 1 109 ? -33.112 11.757 0.827 1.00 81.06 109 PRO A CA 1
ATOM 879 C C . PRO A 1 109 ? -33.309 10.645 -0.219 1.00 81.06 109 PRO A C 1
ATOM 881 O O . PRO A 1 109 ? -33.439 9.479 0.140 1.00 81.06 109 PRO A O 1
ATOM 884 N N . GLU A 1 110 ? -33.266 10.998 -1.505 1.00 83.38 110 GLU A N 1
ATOM 885 C CA . GLU A 1 110 ? -33.405 10.082 -2.644 1.00 83.38 110 GLU A CA 1
ATOM 886 C C . GLU A 1 110 ? -32.173 9.178 -2.818 1.00 83.38 110 GLU A C 1
ATOM 888 O O . GLU A 1 110 ? -32.311 7.966 -2.981 1.00 83.38 110 GLU A O 1
ATOM 893 N N . GLU A 1 111 ? -30.960 9.732 -2.709 1.00 81.00 111 GLU A N 1
ATOM 894 C CA . GLU A 1 111 ? -29.714 8.949 -2.681 1.00 81.00 111 GLU A CA 1
ATOM 895 C C . GLU A 1 111 ? -29.692 7.972 -1.496 1.00 81.00 111 GLU A C 1
ATOM 897 O O . GLU A 1 111 ? -29.228 6.842 -1.631 1.00 81.00 111 GLU A O 1
ATOM 902 N N . LEU A 1 112 ? -30.212 8.397 -0.338 1.00 82.12 112 LEU A N 1
ATOM 903 C CA . LEU A 1 112 ? -30.251 7.598 0.889 1.00 82.12 112 LEU A CA 1
ATOM 904 C C . LEU A 1 112 ? -31.264 6.444 0.811 1.00 82.12 112 LEU A C 1
ATOM 906 O O . LEU A 1 112 ? -30.996 5.380 1.364 1.00 82.12 112 LEU A O 1
ATOM 910 N N . ALA A 1 113 ? -32.391 6.620 0.113 1.00 82.50 113 ALA A N 1
ATOM 911 C CA . ALA A 1 113 ? -33.370 5.554 -0.118 1.00 82.50 113 ALA A CA 1
ATOM 912 C C . ALA A 1 113 ? -32.846 4.470 -1.081 1.00 82.50 113 ALA A C 1
ATOM 914 O O . ALA A 1 113 ? -33.127 3.288 -0.898 1.00 82.50 113 ALA A O 1
ATOM 915 N N . ASN A 1 114 ? -32.040 4.861 -2.074 1.00 85.25 114 ASN A N 1
ATOM 916 C CA . ASN A 1 114 ? -31.436 3.954 -3.058 1.00 85.25 114 ASN A CA 1
ATOM 917 C C . ASN A 1 114 ? -30.092 3.338 -2.598 1.00 85.25 114 ASN A C 1
ATOM 919 O O . ASN A 1 114 ? -29.448 2.595 -3.345 1.00 85.25 114 ASN A O 1
ATOM 923 N N . ALA A 1 115 ? -29.638 3.643 -1.379 1.00 81.44 115 ALA A N 1
ATOM 924 C CA . ALA A 1 115 ? -28.316 3.280 -0.876 1.00 81.44 115 ALA A CA 1
ATOM 925 C C . ALA A 1 115 ? -28.205 1.796 -0.477 1.00 81.44 115 ALA A C 1
ATOM 927 O O . ALA A 1 115 ? -28.437 1.413 0.671 1.00 81.44 115 ALA A O 1
ATOM 928 N N . THR A 1 116 ? -27.777 0.954 -1.417 1.00 85.00 116 THR A N 1
ATOM 929 C CA . THR A 1 116 ? -27.489 -0.470 -1.179 1.00 85.00 116 THR A CA 1
ATOM 930 C C . THR A 1 116 ? -26.023 -0.716 -0.799 1.00 85.00 116 THR A C 1
ATOM 932 O O . THR A 1 116 ? -25.111 0.006 -1.209 1.00 85.00 116 THR A O 1
ATOM 935 N N . GLN A 1 117 ? -25.764 -1.760 -0.001 1.00 80.69 117 GLN A N 1
ATOM 936 C CA . GLN A 1 117 ? -24.397 -2.152 0.348 1.00 80.69 117 GLN A CA 1
ATOM 937 C C . GLN A 1 117 ? -23.711 -2.841 -0.840 1.00 80.69 117 GLN A C 1
ATOM 939 O O . GLN A 1 117 ? -24.065 -3.959 -1.210 1.00 80.69 117 GLN A O 1
ATOM 944 N N . VAL A 1 118 ? -22.658 -2.218 -1.375 1.00 81.88 118 VAL A N 1
ATOM 945 C CA . VAL A 1 118 ? -21.771 -2.860 -2.356 1.00 81.88 118 VAL A CA 1
ATOM 946 C C . VAL A 1 118 ? -21.058 -4.048 -1.706 1.00 81.88 118 VAL A C 1
ATOM 948 O O . VAL A 1 118 ? -20.316 -3.884 -0.736 1.00 81.88 118 VAL A O 1
ATOM 951 N N . GLN A 1 119 ? -21.265 -5.243 -2.255 1.00 82.00 119 GLN A N 1
ATOM 952 C CA . GLN A 1 119 ? -20.564 -6.458 -1.844 1.00 82.00 119 GLN A CA 1
ATOM 953 C C . GLN A 1 119 ? -19.249 -6.616 -2.628 1.00 82.00 119 GLN A C 1
ATOM 955 O O . GLN A 1 119 ? -19.168 -6.281 -3.809 1.00 82.00 119 GLN A O 1
ATOM 960 N N . GLY A 1 120 ? -18.206 -7.136 -1.975 1.00 82.44 120 GLY A N 1
ATOM 961 C CA . GLY A 1 120 ? -16.892 -7.353 -2.589 1.00 82.44 120 GLY A CA 1
ATOM 962 C C . GLY A 1 120 ? -15.935 -6.154 -2.512 1.00 82.44 120 GLY A C 1
ATOM 963 O O . GLY A 1 120 ? -16.044 -5.284 -1.649 1.00 82.44 120 GLY A O 1
ATOM 964 N N . THR A 1 121 ? -14.921 -6.142 -3.383 1.00 81.12 121 THR A N 1
ATOM 965 C CA . THR A 1 121 ? -13.815 -5.168 -3.327 1.00 81.12 121 THR A CA 1
ATOM 966 C C . THR A 1 121 ? -14.167 -3.878 -4.066 1.00 81.12 121 THR A C 1
ATOM 968 O O . THR A 1 121 ? -14.235 -3.851 -5.292 1.00 81.12 121 THR A O 1
ATOM 971 N N . TYR A 1 122 ? -14.341 -2.785 -3.323 1.00 80.69 122 TYR A N 1
ATOM 972 C CA . TYR A 1 122 ? -14.715 -1.482 -3.873 1.00 80.69 122 TYR A CA 1
ATOM 973 C C . TYR A 1 122 ? -13.567 -0.797 -4.643 1.00 80.69 122 TYR A C 1
ATOM 975 O O . TYR A 1 122 ? -12.482 -0.590 -4.097 1.00 80.69 122 TYR A O 1
ATOM 983 N N . LEU A 1 123 ? -13.830 -0.396 -5.896 1.00 83.50 123 LEU A N 1
ATOM 984 C CA . LEU A 1 123 ? -12.874 0.238 -6.827 1.00 83.50 123 LEU A CA 1
ATOM 985 C C . LEU A 1 123 ? -11.500 -0.478 -6.868 1.00 83.50 123 LEU A C 1
ATOM 987 O O . LEU A 1 123 ? -10.492 0.096 -6.416 1.00 83.50 123 LEU A O 1
ATOM 991 N N . PRO A 1 124 ? -11.446 -1.723 -7.392 1.00 84.81 124 PRO A N 1
ATOM 992 C CA . PRO A 1 124 ? -10.205 -2.479 -7.528 1.00 84.81 124 PRO A CA 1
ATOM 993 C C . PRO A 1 124 ? -9.222 -1.761 -8.462 1.00 84.81 124 PRO A C 1
ATOM 995 O O . PRO A 1 124 ? -9.617 -1.053 -9.386 1.00 84.81 124 PRO A O 1
ATOM 998 N N . ILE A 1 125 ? -7.923 -1.942 -8.216 1.00 81.81 125 ILE A N 1
ATOM 999 C CA . ILE A 1 125 ? -6.872 -1.389 -9.078 1.00 81.81 125 ILE A CA 1
ATOM 1000 C C . ILE A 1 125 ? -6.636 -2.381 -10.217 1.00 81.81 125 ILE A C 1
ATOM 1002 O O . ILE A 1 125 ? -5.835 -3.307 -10.082 1.00 81.81 125 ILE A O 1
ATOM 1006 N N . VAL A 1 126 ? -7.354 -2.196 -11.322 1.00 84.69 126 VAL A N 1
ATOM 1007 C CA . VAL A 1 126 ? -7.069 -2.901 -12.575 1.00 84.69 126 VAL A CA 1
ATOM 1008 C C . VAL A 1 126 ? -5.735 -2.386 -13.120 1.00 84.69 126 VAL A C 1
ATOM 1010 O O . VAL A 1 126 ? -5.468 -1.185 -13.102 1.00 84.69 126 VAL A O 1
ATOM 1013 N N . ARG A 1 127 ? -4.875 -3.299 -13.579 1.00 84.56 127 ARG A N 1
ATOM 1014 C CA . ARG A 1 127 ? -3.759 -2.955 -14.463 1.00 84.56 127 ARG A CA 1
ATOM 1015 C C . ARG A 1 127 ? -4.252 -3.148 -15.885 1.00 84.56 127 ARG A C 1
ATOM 1017 O O . ARG A 1 127 ? -4.284 -4.276 -16.372 1.00 84.56 127 ARG A O 1
ATOM 1024 N N . GLU A 1 128 ? -4.689 -2.061 -16.501 1.00 81.44 128 GLU A N 1
ATOM 1025 C CA . GLU A 1 128 ? -4.984 -2.037 -17.929 1.00 81.44 128 GLU A CA 1
ATOM 1026 C C . GLU A 1 128 ? -3.711 -2.447 -18.681 1.00 81.44 128 GLU A C 1
ATOM 1028 O O . GLU A 1 128 ? -2.619 -1.941 -18.405 1.00 81.44 128 GLU A O 1
ATOM 1033 N N . LYS A 1 129 ? -3.829 -3.439 -19.569 1.00 84.00 129 LYS A N 1
ATOM 1034 C CA . LYS A 1 129 ? -2.745 -3.770 -20.495 1.00 84.00 129 LYS A CA 1
ATOM 1035 C C . LYS A 1 129 ? -2.720 -2.661 -21.552 1.00 84.00 129 LYS A C 1
ATOM 1037 O O . LYS A 1 129 ? -3.801 -2.329 -22.038 1.00 84.00 129 LYS A O 1
ATOM 1042 N N . PRO A 1 130 ? -1.554 -2.104 -21.921 1.00 84.06 130 PRO A N 1
ATOM 1043 C CA . PRO A 1 130 ? -1.498 -1.179 -23.043 1.00 84.06 130 PRO A CA 1
ATOM 1044 C C . PRO A 1 130 ? -2.010 -1.890 -24.299 1.00 84.06 130 PRO A C 1
ATOM 1046 O O . PRO A 1 130 ? -1.646 -3.042 -24.554 1.00 84.06 130 PRO A O 1
ATOM 1049 N N . ALA A 1 131 ? -2.866 -1.215 -25.064 1.00 85.50 131 ALA A N 1
ATOM 1050 C CA . ALA A 1 131 ? -3.165 -1.644 -26.419 1.00 85.50 131 ALA A CA 1
ATOM 1051 C C . ALA A 1 131 ? -1.889 -1.474 -27.252 1.00 85.50 131 ALA A C 1
ATOM 1053 O O . ALA A 1 131 ? -1.268 -0.413 -27.222 1.00 85.50 131 ALA A O 1
ATOM 1054 N N . VAL A 1 132 ? -1.474 -2.530 -27.951 1.00 85.19 132 VAL A N 1
ATOM 1055 C CA . VAL A 1 132 ? -0.378 -2.445 -28.919 1.00 85.19 132 VAL A CA 1
ATOM 1056 C C . VAL A 1 132 ? -1.006 -2.081 -30.254 1.00 85.19 132 VAL A C 1
ATOM 1058 O O . VAL A 1 132 ? -1.596 -2.932 -30.917 1.00 85.19 132 VAL A O 1
ATOM 1061 N N . GLU A 1 133 ? -0.925 -0.806 -30.612 1.00 84.56 133 GLU A N 1
ATOM 1062 C CA . GLU A 1 133 ? -1.292 -0.339 -31.945 1.00 84.56 133 GLU A CA 1
ATOM 1063 C C . GLU A 1 133 ? -0.224 -0.813 -32.940 1.00 84.56 133 GLU A C 1
ATOM 1065 O O . GLU A 1 133 ? 0.977 -0.645 -32.715 1.00 84.56 133 GLU A O 1
ATOM 1070 N N . LEU A 1 134 ? -0.658 -1.466 -34.020 1.00 86.50 134 LEU A N 1
ATOM 1071 C CA . LEU A 1 134 ? 0.231 -1.973 -35.063 1.00 86.50 134 LE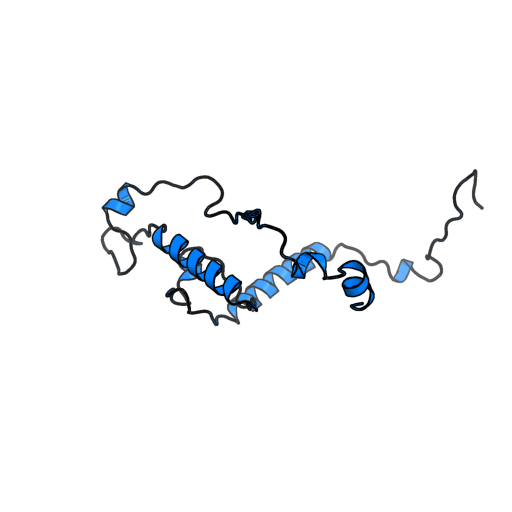U A CA 1
ATOM 1072 C C . LEU A 1 134 ? 0.556 -0.836 -36.035 1.00 86.50 134 LEU A C 1
ATOM 1074 O O . LEU A 1 134 ? -0.168 -0.607 -37.001 1.00 86.50 134 LEU A O 1
ATOM 1078 N N . VAL A 1 135 ? 1.633 -0.112 -35.740 1.00 86.44 135 VAL A N 1
ATOM 1079 C CA . VAL A 1 135 ? 2.183 0.948 -36.596 1.00 86.44 135 VAL A CA 1
ATOM 1080 C C . VAL A 1 135 ? 3.117 0.331 -37.644 1.00 86.44 135 VAL A C 1
ATOM 1082 O O . VAL A 1 135 ? 3.831 -0.632 -37.356 1.00 86.44 135 VAL A O 1
ATOM 1085 N N . GLU A 1 136 ? 3.123 0.877 -38.860 1.00 90.69 136 GLU A N 1
ATOM 1086 C CA . GLU A 1 136 ? 4.063 0.464 -39.907 1.00 90.69 136 GLU A CA 1
ATOM 1087 C C . GLU A 1 136 ? 5.516 0.787 -39.519 1.00 90.69 136 GLU A C 1
ATOM 1089 O O . GLU A 1 136 ? 5.806 1.814 -38.903 1.00 90.69 136 GLU A O 1
ATOM 1094 N N . VAL A 1 137 ? 6.451 -0.097 -39.877 1.00 89.88 137 VAL A N 1
ATOM 1095 C CA . VAL A 1 137 ? 7.859 0.042 -39.479 1.00 89.88 137 VAL A CA 1
ATOM 1096 C C . VAL A 1 137 ? 8.536 1.133 -40.314 1.00 89.88 137 VAL A C 1
ATOM 1098 O O . VAL A 1 137 ? 8.813 0.932 -41.502 1.00 89.88 137 VAL A O 1
ATOM 1101 N N . THR A 1 138 ? 8.838 2.271 -39.685 1.00 93.31 138 THR A N 1
ATOM 1102 C CA . THR A 1 138 ? 9.573 3.384 -40.308 1.00 93.31 138 THR A CA 1
ATOM 1103 C C . THR A 1 138 ? 11.027 3.003 -40.607 1.00 93.31 138 THR A C 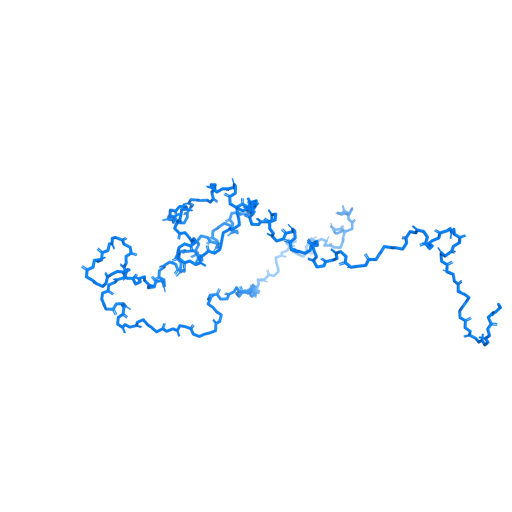1
ATOM 1105 O O . THR A 1 138 ? 11.586 2.084 -40.004 1.00 93.31 138 THR A O 1
ATOM 1108 N N . ASP A 1 139 ? 11.680 3.703 -41.537 1.00 91.00 139 ASP A N 1
ATOM 1109 C CA . ASP A 1 139 ? 13.077 3.403 -41.899 1.00 91.00 139 ASP A CA 1
ATOM 1110 C C . ASP A 1 139 ? 14.080 3.772 -40.788 1.00 91.00 139 ASP A C 1
ATOM 1112 O O . ASP A 1 139 ? 15.140 3.154 -40.665 1.00 91.00 139 ASP A O 1
ATOM 1116 N N . GLU A 1 140 ? 13.703 4.684 -39.889 1.00 88.88 140 GLU A N 1
ATOM 1117 C CA . GLU A 1 140 ? 14.421 4.956 -38.635 1.00 88.88 140 GLU A CA 1
ATOM 1118 C C . GLU A 1 140 ? 14.428 3.716 -37.722 1.00 88.88 140 GLU A C 1
ATOM 1120 O O . GLU A 1 140 ? 15.467 3.333 -37.186 1.00 88.88 140 GLU A O 1
ATOM 1125 N N . MET A 1 141 ? 13.295 3.009 -37.613 1.00 88.00 141 MET A N 1
ATOM 1126 C CA . MET A 1 141 ? 13.202 1.770 -36.828 1.00 88.00 141 MET A CA 1
ATOM 1127 C C . MET A 1 141 ? 13.972 0.599 -37.459 1.00 88.00 141 MET A C 1
ATOM 1129 O O . MET A 1 141 ? 14.332 -0.335 -36.748 1.00 88.00 141 MET A O 1
ATOM 1133 N N . LYS A 1 142 ? 14.234 0.634 -38.775 1.00 88.56 142 LYS A N 1
ATOM 1134 C CA . LYS A 1 142 ? 15.042 -0.379 -39.489 1.00 88.56 142 LYS A CA 1
ATOM 1135 C C . LYS A 1 142 ? 16.547 -0.117 -39.398 1.00 88.56 142 LYS A C 1
ATOM 1137 O O . LYS A 1 142 ? 17.324 -1.062 -39.473 1.00 88.56 142 LYS A O 1
ATOM 1142 N N . SER A 1 143 ? 16.954 1.147 -39.269 1.00 90.69 143 SER A N 1
ATOM 1143 C CA . SER A 1 143 ? 18.363 1.563 -39.198 1.00 90.69 143 SER A CA 1
ATOM 1144 C C . SER A 1 143 ? 18.926 1.603 -37.771 1.00 90.69 143 SER A C 1
ATOM 1146 O O . SER A 1 143 ? 20.144 1.591 -37.595 1.00 90.69 143 SER A O 1
ATOM 1148 N N . PHE A 1 144 ? 18.074 1.595 -36.742 1.00 90.19 144 PHE A N 1
ATOM 1149 C CA . PHE A 1 144 ? 18.495 1.533 -35.342 1.00 90.19 144 PHE A CA 1
ATOM 1150 C C . PHE A 1 144 ? 18.978 0.129 -34.916 1.00 90.19 144 PHE A C 1
ATOM 1152 O O . PHE A 1 144 ? 18.178 -0.794 -34.743 1.00 90.19 144 PHE A O 1
ATOM 1159 N N . ASN A 1 145 ? 20.284 -0.029 -34.660 1.00 87.62 145 ASN A N 1
ATOM 1160 C CA . ASN A 1 145 ? 20.839 -1.272 -34.116 1.00 87.62 145 ASN A CA 1
ATOM 1161 C C . ASN A 1 145 ? 20.625 -1.386 -32.594 1.00 87.62 145 ASN A C 1
ATOM 1163 O O . ASN A 1 145 ? 21.449 -0.962 -31.779 1.00 87.62 145 ASN A O 1
ATOM 1167 N N . ALA A 1 146 ? 19.514 -2.014 -32.210 1.00 88.81 146 ALA A N 1
ATOM 1168 C CA . ALA A 1 146 ? 19.158 -2.233 -30.810 1.00 88.81 146 ALA A CA 1
ATOM 1169 C C . ALA A 1 146 ? 20.147 -3.129 -30.035 1.00 88.81 146 ALA A C 1
ATOM 1171 O O . ALA A 1 146 ? 20.251 -2.980 -28.819 1.00 88.81 146 ALA A O 1
ATOM 1172 N N . TYR A 1 147 ? 20.871 -4.042 -30.699 1.00 84.56 147 TYR A N 1
ATOM 1173 C CA . TYR A 1 147 ? 21.823 -4.934 -30.024 1.00 84.56 147 TYR A CA 1
ATOM 1174 C C . TYR A 1 147 ? 23.021 -4.138 -29.489 1.00 84.56 147 TYR A C 1
ATOM 1176 O O . TYR A 1 147 ? 23.264 -4.116 -28.281 1.00 84.56 147 TYR A O 1
ATOM 1184 N N . GLU A 1 148 ? 23.697 -3.398 -30.372 1.00 84.94 148 GLU A N 1
ATOM 1185 C CA . GLU A 1 148 ? 24.815 -2.522 -30.004 1.00 84.94 148 GLU A CA 1
ATOM 1186 C C . GLU A 1 148 ? 24.363 -1.449 -29.005 1.00 84.94 148 GLU A C 1
ATOM 1188 O O . GLU A 1 148 ? 25.011 -1.242 -27.980 1.00 84.94 148 GLU A O 1
ATOM 1193 N N . SER A 1 149 ? 23.203 -0.818 -29.226 1.00 83.69 149 SER A N 1
ATOM 1194 C CA . SER A 1 149 ? 22.693 0.200 -28.300 1.00 83.69 149 SER A CA 1
ATOM 1195 C C . SER A 1 149 ? 22.457 -0.328 -26.878 1.00 83.69 149 SER A C 1
ATOM 1197 O O . SER A 1 149 ? 22.525 0.462 -25.935 1.00 83.69 149 SER A O 1
ATOM 1199 N N . CYS A 1 150 ? 22.171 -1.621 -26.695 1.00 77.81 150 CYS A N 1
ATOM 1200 C CA . CYS A 1 150 ? 22.061 -2.231 -25.369 1.00 77.81 150 CYS A CA 1
ATOM 1201 C C . CYS A 1 150 ? 23.425 -2.610 -24.773 1.00 77.81 150 CYS A C 1
ATOM 1203 O O . CYS A 1 150 ? 23.609 -2.442 -23.569 1.00 77.81 150 CYS A O 1
ATOM 1205 N N . GLU A 1 151 ? 24.374 -3.085 -25.585 1.00 74.88 151 GLU A N 1
ATOM 1206 C CA . GLU A 1 151 ? 25.722 -3.467 -25.136 1.00 74.88 151 GLU A CA 1
ATOM 1207 C C . GLU A 1 151 ? 26.528 -2.260 -24.621 1.00 74.88 151 GLU A C 1
ATOM 1209 O O . GLU A 1 151 ? 27.156 -2.340 -23.567 1.00 74.88 151 GLU A O 1
ATOM 1214 N N . TRP A 1 152 ? 26.430 -1.109 -25.293 1.00 66.19 152 TRP A N 1
ATOM 1215 C CA . TRP A 1 152 ? 27.129 0.131 -24.915 1.00 66.19 152 TRP A CA 1
ATOM 1216 C C . TRP A 1 152 ? 26.423 0.967 -23.821 1.00 66.19 152 TRP A C 1
ATOM 1218 O O . TRP A 1 152 ? 26.857 2.081 -23.530 1.00 66.19 152 TRP A O 1
ATOM 1228 N N . SER A 1 153 ? 25.343 0.456 -23.211 1.00 65.88 153 SER A N 1
ATOM 1229 C CA . SER A 1 153 ? 24.529 1.169 -22.201 1.00 65.88 153 SER A CA 1
ATOM 1230 C C . SER A 1 153 ? 24.631 0.598 -20.772 1.00 65.88 153 SER A C 1
ATOM 1232 O O . SER A 1 153 ? 23.794 0.933 -19.927 1.00 65.88 153 SER A O 1
ATOM 1234 N N . ALA A 1 154 ? 25.605 -0.281 -20.504 1.00 49.31 154 ALA A N 1
ATOM 1235 C CA . ALA A 1 154 ? 25.777 -1.014 -19.240 1.00 49.31 154 ALA A CA 1
ATOM 1236 C C . ALA A 1 154 ? 26.924 -0.477 -18.359 1.00 49.31 154 ALA A C 1
ATOM 1238 O O . ALA A 1 154 ? 26.719 -0.453 -17.122 1.00 49.31 154 ALA A O 1
#

Sequence (154 aa):
MVKHNNVVPNGHFRKHWQNYIKTCFNQPARKARRRLAQQKKAVKIFPRPTAAGIPKKLPPTIGIAVDHRRKNQSLEGLHANVQRLKTYRAKLVVFPKC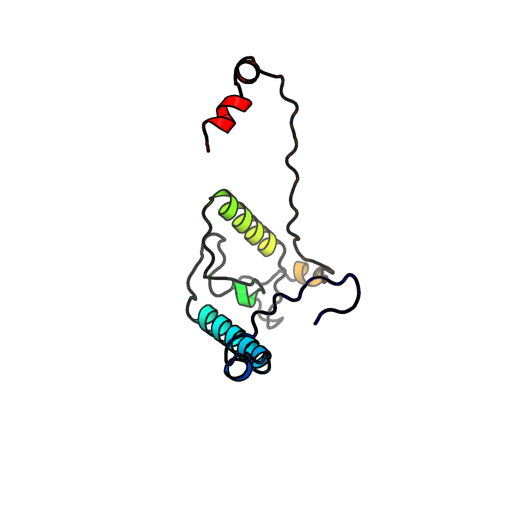ARKFKAGNSTPEELANATQVQGTYLPIVREKPAVELVEVTDEMKSFNAYESCEWSA

InterPro domains:
  IPR001380 Large ribosomal subunit protein eL13 [PF01294] (51-149)
  IPR001380 Large ribosomal subunit protein eL13 [PTHR11722] (51-150)

Secondary structure (DSSP, 8-state):
---SS---------SSGGGG---STTHHHHHHHHHHHHHHHHHHT-----TTS--TTSHHHHT----TT----SHHHHHHHHHHHHHHHHT-----SSTT---TTPPPHHHHHT-----S-SS----PPPP-------HHHHH--HHHHHHTT-

Foldseek 3Di:
DDPDPDDDDPDPVPPPCVVVPPDCPCVVVVVVVVVVVQVVVQVVPLDDDCPLVQPSVCCVVQVHDDDRVDDDPDPVVVVVVSVVSNVVLVPRAADDPDNVDDDPSHDDPVCVVVDDDDPDDPPDDDDDDDDDDDDDQDVVNVPDDPVVVVVVPD

Radius of gyration: 28.71 Å; chains: 1; bounding box: 67×64×66 Å

pLDDT: mean 82.14, std 10.22, range [37.06, 94.88]

Organism: Eucalyptus grandis (NCBI:txid71139)